Protein AF-A0AAP2Q9M2-F1 (afdb_monomer)

pLDDT: mean 82.23, std 18.68, range [31.34, 98.12]

InterPro domains:
  IPR027791 Galactosyltransferase, C-terminal [PF02709] (14-61)
  IPR029044 Nucleotide-diphospho-sugar transferases [G3DSA:3.90.550.10] (4-75)
  IPR029044 Nucleotide-diphospho-sugar transferases [SSF53448] (10-71)

Secondary structure (DSSP, 8-state):
---TT---S------S-----HHHHHHTT---TT--SSSSHHHHHHHHHHHTT------SS--PPPP-PPPSS--

Foldseek 3Di:
DDDPPPPPDDDDDQDDDDDDDPVVCVVLVHFDPVDDDDDPRSVVSVVSCVVVVHDDDDDPDDDDDDDDDDDPPPD

Sequence (75 aa):
MNSLYMVEGVIGAVGGAIFVQTNKYLQAGMENEDFYGWGLEDGERHYRWLSFGYRIYRSEGCLFHLSHPRDQNRM

Mean predicted aligned error: 7.7 Å

Solvent-accessible surface area (backbone atoms only — not comparable to full-atom values): 5540 Å² total; per-residue (Å²): 135,82,74,88,77,72,77,86,68,85,84,66,90,73,57,97,79,86,86,78,57,66,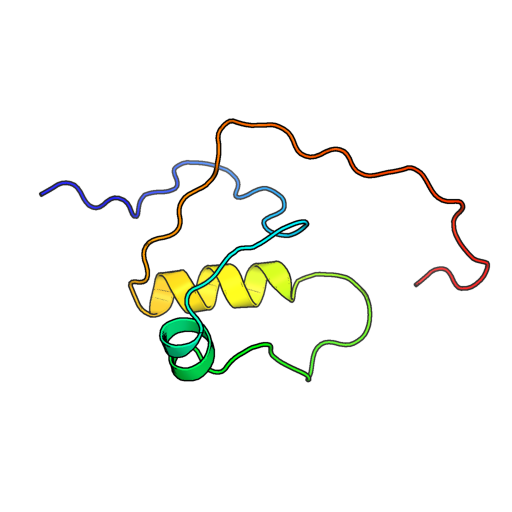71,58,40,58,74,70,59,60,76,75,80,85,67,80,85,84,78,61,59,48,51,51,52,51,53,53,39,50,73,70,69,52,89,83,85,80,76,90,70,88,80,84,81,80,90,73,83,83,64,92,70,88,118

Organism: Parabacteroides distasonis (NCBI:txid823)

Structure (mmCIF, N/CA/C/O backbone):
data_AF-A0AAP2Q9M2-F1
#
_entry.id   AF-A0AAP2Q9M2-F1
#
loop_
_atom_site.group_PDB
_atom_site.id
_atom_site.type_symbol
_atom_site.label_atom_id
_atom_site.label_alt_id
_atom_site.label_comp_id
_atom_site.label_asym_id
_atom_site.label_entity_id
_atom_site.label_seq_id
_atom_site.pdbx_PDB_ins_code
_atom_site.Cartn_x
_atom_site.Cartn_y
_atom_site.Cartn_z
_atom_site.occupancy
_atom_site.B_iso_or_equiv
_atom_site.auth_seq_id
_atom_site.auth_comp_id
_atom_site.auth_asym_id
_atom_site.auth_atom_id
_atom_site.pdbx_PDB_model_num
ATOM 1 N N . MET A 1 1 ? -27.782 5.031 9.241 1.00 36.94 1 MET A N 1
ATOM 2 C CA . MET A 1 1 ? -26.523 4.269 9.093 1.00 36.94 1 MET A CA 1
ATOM 3 C C . MET A 1 1 ? -25.933 4.680 7.753 1.00 36.94 1 MET A C 1
ATOM 5 O O . MET A 1 1 ? -26.389 4.189 6.731 1.00 36.94 1 MET A O 1
ATOM 9 N N . ASN A 1 2 ? -25.051 5.683 7.738 1.00 31.34 2 ASN A N 1
ATOM 10 C CA . ASN A 1 2 ? -24.471 6.175 6.487 1.00 31.34 2 ASN A CA 1
ATOM 11 C C . ASN A 1 2 ? -23.452 5.154 5.987 1.00 31.34 2 ASN A C 1
ATOM 13 O O . ASN A 1 2 ? -22.516 4.801 6.705 1.00 31.34 2 ASN A O 1
ATOM 17 N N . SER A 1 3 ? -23.676 4.654 4.776 1.00 35.19 3 SER A N 1
ATOM 18 C CA . SER A 1 3 ? -22.700 3.858 4.046 1.00 35.19 3 SER A CA 1
ATOM 19 C C . SER A 1 3 ? -21.445 4.712 3.841 1.00 35.19 3 SER A C 1
ATOM 21 O O . SER A 1 3 ? -21.480 5.696 3.111 1.00 35.19 3 SER A O 1
ATOM 23 N N . LEU A 1 4 ? -20.343 4.341 4.496 1.00 45.97 4 LEU A N 1
ATOM 24 C CA . LEU A 1 4 ? -19.001 4.927 4.331 1.00 45.97 4 LEU A CA 1
ATOM 25 C C . LEU A 1 4 ? -18.376 4.611 2.952 1.00 45.97 4 LEU A C 1
ATOM 27 O O . LEU A 1 4 ? -17.196 4.869 2.747 1.00 45.97 4 LEU A O 1
ATOM 31 N N . TYR A 1 5 ? -19.143 4.024 2.027 1.00 44.38 5 TYR A N 1
ATOM 32 C CA . TYR A 1 5 ? -18.650 3.455 0.769 1.00 44.38 5 TYR A CA 1
ATOM 33 C C . TYR A 1 5 ? -18.943 4.301 -0.473 1.00 44.38 5 TYR A C 1
ATOM 35 O O . TYR A 1 5 ? -18.721 3.835 -1.586 1.00 44.38 5 TYR A O 1
ATOM 43 N N . MET A 1 6 ? -19.397 5.544 -0.317 1.00 40.47 6 MET A N 1
ATOM 44 C CA . MET A 1 6 ? -19.388 6.490 -1.432 1.00 40.47 6 MET A CA 1
ATO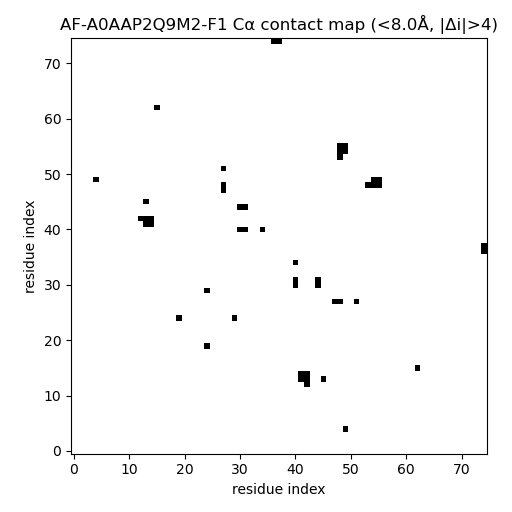M 45 C C . MET A 1 6 ? -18.038 7.205 -1.437 1.00 40.47 6 MET A C 1
ATOM 47 O O . MET A 1 6 ? -17.862 8.210 -0.751 1.00 40.47 6 MET A O 1
ATOM 51 N N . VAL A 1 7 ? -17.067 6.685 -2.191 1.00 49.53 7 VAL A N 1
ATOM 52 C CA . VAL A 1 7 ? -15.963 7.536 -2.645 1.00 49.53 7 VAL A CA 1
ATOM 53 C C . VAL A 1 7 ? -16.529 8.379 -3.786 1.00 49.53 7 VAL A C 1
ATOM 55 O O . VAL A 1 7 ? -16.501 7.975 -4.944 1.00 49.53 7 VAL A O 1
ATOM 58 N N . GLU A 1 8 ? -17.130 9.522 -3.455 1.00 41.25 8 GLU A N 1
ATOM 59 C CA . GLU A 1 8 ? -17.405 10.553 -4.455 1.00 41.25 8 GLU A CA 1
ATOM 60 C C . GLU A 1 8 ? -16.064 11.170 -4.880 1.00 41.25 8 GLU A C 1
ATOM 62 O O . GLU A 1 8 ? -15.423 11.880 -4.107 1.00 41.25 8 GLU A O 1
ATOM 67 N N . GLY A 1 9 ? -15.608 10.859 -6.098 1.00 53.06 9 GLY A N 1
ATOM 68 C CA . GLY A 1 9 ? -14.401 11.442 -6.690 1.00 53.06 9 GLY A CA 1
ATOM 69 C C . GLY A 1 9 ? -13.534 10.450 -7.467 1.00 53.06 9 GLY A C 1
ATOM 70 O O . GLY A 1 9 ? -13.761 9.242 -7.458 1.00 53.06 9 GLY A O 1
ATOM 71 N N . VAL A 1 10 ? -12.517 10.974 -8.156 1.00 50.81 10 VAL A N 1
ATOM 72 C CA . VAL A 1 10 ? -11.476 10.156 -8.795 1.00 50.81 10 VAL A CA 1
ATOM 73 C C . VAL A 1 10 ? -10.662 9.475 -7.697 1.00 50.81 10 VAL A C 1
ATOM 75 O O . VAL A 1 10 ? -10.029 10.145 -6.880 1.00 50.81 10 VAL A O 1
ATOM 78 N N . ILE A 1 11 ? -10.656 8.143 -7.683 1.00 62.31 11 ILE A N 1
ATOM 79 C CA . ILE A 1 11 ? -9.768 7.372 -6.813 1.00 62.31 11 ILE A CA 1
ATOM 80 C C . ILE A 1 11 ? -8.347 7.553 -7.364 1.00 62.31 11 ILE A C 1
ATOM 82 O O . ILE A 1 11 ? -8.015 7.040 -8.430 1.00 62.31 11 ILE A O 1
ATOM 86 N N . GLY A 1 12 ? -7.534 8.361 -6.677 1.00 71.44 12 GLY A N 1
ATOM 87 C CA . GLY A 1 12 ? -6.114 8.532 -6.994 1.00 71.44 12 GLY A CA 1
ATOM 88 C C . GLY A 1 12 ? -5.301 7.266 -6.702 1.00 71.44 12 GLY A C 1
ATOM 89 O O . GLY A 1 12 ? -5.853 6.221 -6.371 1.00 71.44 12 GLY A O 1
ATOM 90 N N . ALA A 1 13 ? -3.971 7.348 -6.776 1.00 82.94 13 ALA A N 1
ATOM 91 C CA . ALA A 1 13 ? -3.106 6.223 -6.420 1.00 82.94 13 ALA A CA 1
ATOM 92 C C . ALA A 1 13 ? -3.401 5.712 -4.989 1.00 82.94 13 ALA A C 1
ATOM 94 O O . ALA A 1 13 ? -3.390 6.469 -4.009 1.00 82.94 13 ALA A O 1
ATOM 95 N N . VAL A 1 14 ? -3.682 4.411 -4.876 1.00 89.94 14 VAL A N 1
ATOM 96 C CA . VAL A 1 14 ? -4.021 3.727 -3.612 1.00 89.94 14 VAL A CA 1
ATOM 97 C C . VAL A 1 14 ? -2.867 2.899 -3.039 1.00 89.94 14 VAL A C 1
ATOM 99 O O . VAL A 1 14 ? -3.037 2.254 -2.007 1.00 89.94 14 VAL A O 1
ATOM 102 N N . GLY A 1 15 ? -1.711 2.956 -3.698 1.00 88.44 15 GLY A N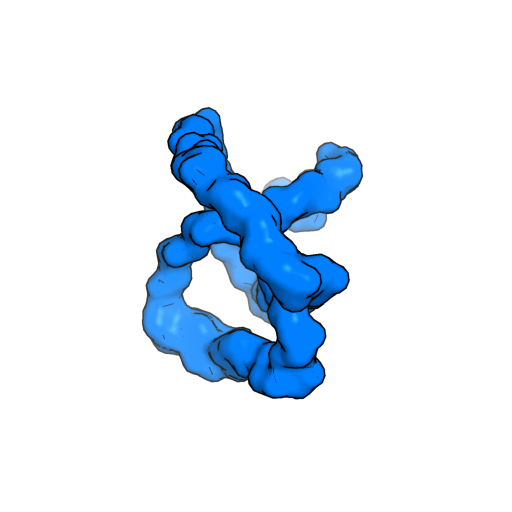 1
ATOM 103 C CA . GLY A 1 15 ? -0.469 2.300 -3.311 1.00 88.44 15 GLY A CA 1
ATOM 104 C C . GLY A 1 15 ? 0.391 3.060 -2.307 1.00 88.44 15 GLY A C 1
ATOM 105 O O . GLY A 1 15 ? -0.058 3.990 -1.631 1.00 88.44 15 GLY A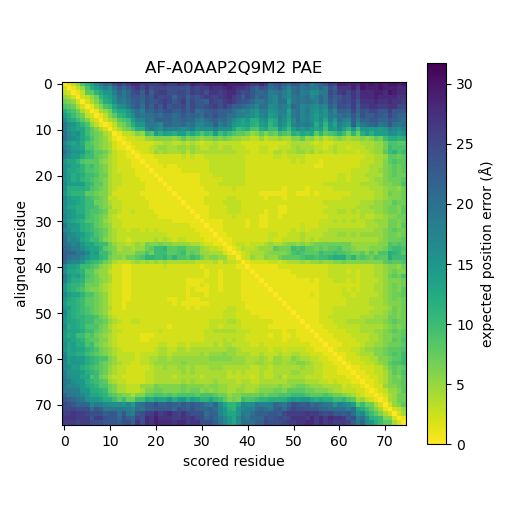 O 1
ATOM 106 N N . GLY A 1 16 ? 1.667 2.678 -2.248 1.00 89.50 16 GLY A N 1
ATOM 107 C CA . GLY A 1 16 ? 2.706 3.348 -1.461 1.00 89.50 16 GLY A CA 1
ATOM 108 C C . GLY A 1 16 ? 2.949 2.705 -0.097 1.00 89.50 16 GLY A C 1
ATOM 109 O O . GLY A 1 16 ? 3.960 2.039 0.093 1.00 89.50 16 GLY A O 1
ATOM 110 N N . ALA A 1 17 ? 2.047 2.910 0.865 1.00 91.94 17 ALA A N 1
ATOM 111 C CA . ALA A 1 17 ? 2.161 2.300 2.189 1.00 91.94 17 ALA A CA 1
ATOM 112 C C . ALA A 1 17 ? 0.798 1.829 2.695 1.00 91.94 17 ALA A C 1
ATOM 114 O O . ALA A 1 17 ? -0.161 2.602 2.746 1.00 91.94 17 ALA A O 1
ATOM 115 N N . ILE A 1 18 ? 0.732 0.564 3.110 1.00 93.31 18 ILE A N 1
ATOM 116 C CA . ILE A 1 18 ? -0.471 -0.050 3.667 1.00 93.31 18 ILE A CA 1
ATOM 117 C C . ILE A 1 18 ? -0.171 -0.717 5.007 1.00 93.31 18 ILE A C 1
ATOM 119 O O . ILE A 1 18 ? 0.906 -1.266 5.224 1.00 93.31 18 ILE A O 1
ATOM 123 N N . PHE A 1 19 ? -1.150 -0.690 5.909 1.00 95.00 19 PHE A N 1
ATOM 124 C CA . PHE A 1 19 ? -1.119 -1.457 7.148 1.00 95.00 19 PHE A CA 1
ATOM 125 C C . PHE A 1 19 ? -2.431 -2.215 7.293 1.00 95.00 19 PHE A C 1
ATOM 127 O O . PHE A 1 19 ? -3.514 -1.630 7.220 1.00 95.00 19 PHE A O 1
ATOM 134 N N . VAL A 1 20 ? -2.332 -3.528 7.473 1.00 95.31 20 VAL A N 1
ATOM 135 C CA . VAL A 1 20 ? -3.474 -4.435 7.399 1.00 95.31 20 VAL A CA 1
ATOM 136 C C . VAL A 1 20 ? -3.441 -5.468 8.514 1.00 95.31 20 VAL A C 1
ATOM 138 O O . VAL A 1 20 ? -2.384 -5.864 8.992 1.00 95.31 20 VAL A O 1
ATOM 141 N N . GLN A 1 21 ? -4.619 -5.935 8.927 1.00 97.06 21 GLN A N 1
ATOM 142 C CA . GLN A 1 21 ? -4.715 -7.055 9.862 1.00 97.06 21 GLN A CA 1
ATOM 143 C C . GLN A 1 21 ? -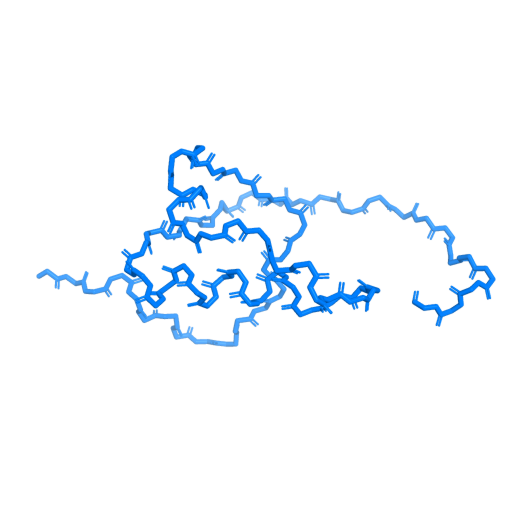4.400 -8.359 9.127 1.00 97.06 21 GLN A C 1
ATOM 145 O O . GLN A 1 21 ? -5.078 -8.677 8.149 1.00 97.06 21 GLN A O 1
ATOM 150 N N . THR A 1 22 ? -3.452 -9.144 9.6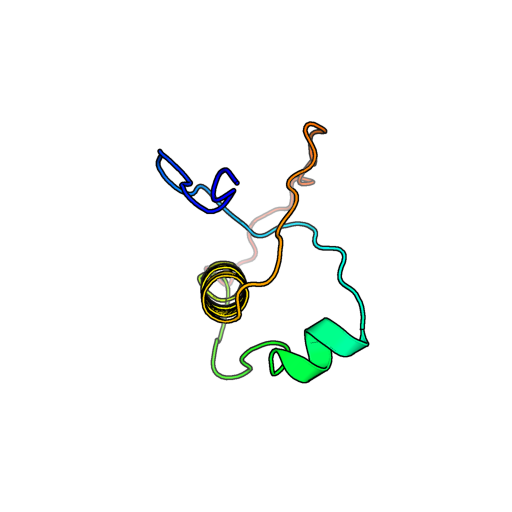42 1.00 97.56 22 THR A N 1
ATOM 151 C CA . THR A 1 22 ? -2.990 -10.398 9.022 1.00 97.56 22 THR A CA 1
ATOM 152 C C . THR A 1 22 ? -4.138 -11.331 8.644 1.00 97.56 22 THR A C 1
ATOM 154 O O . THR A 1 22 ? -4.226 -11.771 7.505 1.00 97.56 22 THR A O 1
ATOM 157 N N . ASN A 1 23 ? -5.082 -11.573 9.559 1.00 98.12 23 ASN A N 1
ATOM 158 C CA . ASN A 1 23 ? -6.203 -12.480 9.292 1.00 98.12 23 ASN A CA 1
ATOM 159 C C . ASN A 1 23 ? -7.109 -11.981 8.158 1.00 98.12 23 ASN A C 1
ATOM 161 O O . ASN A 1 23 ? -7.572 -12.784 7.356 1.00 98.12 23 ASN A O 1
ATOM 165 N N . LYS A 1 24 ? -7.337 -10.665 8.061 1.00 97.00 24 LYS A N 1
ATOM 166 C CA . LYS A 1 24 ? -8.132 -10.080 6.971 1.00 97.00 24 LYS A CA 1
ATOM 167 C C . LYS A 1 24 ? -7.390 -10.128 5.643 1.00 97.00 24 LYS A C 1
ATOM 169 O O . LYS A 1 24 ? -8.008 -10.373 4.621 1.00 97.00 24 LYS A O 1
ATOM 174 N N . TYR A 1 25 ? -6.075 -9.927 5.665 1.00 97.38 25 TYR A N 1
ATOM 175 C CA . TYR A 1 25 ? -5.235 -10.052 4.479 1.00 97.38 25 TYR A CA 1
ATOM 176 C C . TYR A 1 25 ? -5.256 -11.480 3.915 1.00 97.38 25 TYR A C 1
ATOM 178 O O . TYR A 1 25 ? -5.476 -11.668 2.720 1.00 97.38 25 TYR A O 1
ATOM 186 N N . LEU A 1 26 ? -5.145 -12.487 4.788 1.00 97.81 26 LEU A N 1
ATOM 187 C CA . LEU A 1 26 ? -5.274 -13.894 4.403 1.00 97.81 26 LEU A CA 1
ATOM 188 C C . LEU A 1 26 ? -6.678 -14.214 3.869 1.00 97.81 26 LEU A C 1
ATOM 190 O O . LEU A 1 26 ? -6.806 -14.820 2.812 1.00 97.81 26 LEU A O 1
ATOM 194 N N . GLN A 1 27 ? -7.735 -13.763 4.555 1.00 97.25 27 GLN A N 1
ATOM 195 C CA . GLN A 1 27 ? -9.124 -13.957 4.114 1.00 97.25 27 GLN A CA 1
ATOM 196 C C . GLN A 1 27 ? -9.444 -13.242 2.798 1.00 97.25 27 GLN A C 1
ATOM 198 O O . GLN A 1 27 ? -10.282 -13.720 2.039 1.00 97.25 27 GLN A O 1
ATOM 203 N N . ALA A 1 28 ? -8.774 -12.123 2.514 1.00 96.19 28 ALA A N 1
ATOM 204 C CA . ALA A 1 28 ? -8.920 -11.421 1.250 1.00 96.19 28 ALA A CA 1
ATOM 205 C C . ALA A 1 28 ? -8.319 -12.197 0.067 1.00 96.19 28 ALA A C 1
ATOM 207 O O . ALA A 1 28 ? -8.605 -11.847 -1.073 1.00 96.19 28 ALA A O 1
ATOM 208 N N . GLY A 1 29 ? -7.473 -13.202 0.311 1.00 96.56 29 GLY A N 1
ATOM 209 C CA . GLY A 1 29 ? -6.693 -13.866 -0.733 1.00 96.56 29 GLY A CA 1
ATOM 210 C C . GLY A 1 29 ? -5.360 -13.182 -1.044 1.00 96.56 29 GLY A C 1
ATOM 211 O O . GLY A 1 29 ? -4.849 -13.369 -2.136 1.00 96.56 29 GLY A O 1
ATOM 212 N N . MET A 1 30 ? -4.795 -12.410 -0.103 1.00 96.38 30 MET A N 1
ATOM 213 C CA . MET A 1 30 ? -3.440 -11.831 -0.193 1.00 96.38 30 MET A CA 1
ATOM 214 C C . MET A 1 30 ? -3.233 -10.911 -1.419 1.00 96.38 30 MET A C 1
ATOM 216 O O . MET A 1 30 ? -4.183 -10.230 -1.817 1.00 96.38 30 MET A O 1
ATOM 220 N N . GLU A 1 31 ? -2.016 -10.822 -1.966 1.00 94.81 31 GLU A N 1
ATOM 221 C CA . GLU A 1 31 ? -1.736 -10.179 -3.258 1.00 94.81 31 GLU A CA 1
ATOM 222 C C . GLU A 1 31 ? -1.999 -11.141 -4.421 1.00 94.81 31 GLU A C 1
ATOM 224 O O . GLU A 1 31 ? -1.836 -12.354 -4.286 1.00 94.81 31 GLU A O 1
ATOM 229 N N . ASN A 1 32 ? -2.373 -10.589 -5.574 1.00 94.31 32 ASN A N 1
ATOM 230 C CA . ASN A 1 32 ? -2.451 -11.351 -6.812 1.00 94.31 32 ASN A CA 1
ATOM 231 C C . ASN A 1 32 ? -1.063 -11.414 -7.478 1.00 94.31 32 ASN A C 1
ATOM 233 O O . ASN A 1 32 ? -0.568 -10.406 -7.977 1.00 94.31 32 ASN A O 1
ATOM 237 N N . GLU A 1 33 ? -0.455 -12.600 -7.500 1.00 93.25 33 GLU A N 1
ATOM 238 C CA . GLU A 1 33 ? 0.886 -12.837 -8.060 1.00 93.25 33 GLU A CA 1
ATOM 239 C C . GLU A 1 33 ? 0.922 -12.882 -9.602 1.00 93.25 33 GLU A C 1
ATOM 241 O O . GLU A 1 33 ? 2.003 -12.938 -10.184 1.00 93.25 33 GLU A O 1
ATOM 246 N N . ASP A 1 34 ? -0.232 -12.806 -10.279 1.00 93.31 34 ASP A N 1
ATOM 247 C CA . ASP A 1 34 ? -0.304 -12.742 -11.747 1.00 93.31 34 ASP A CA 1
ATOM 248 C C . ASP A 1 34 ? 0.110 -11.366 -12.307 1.00 93.31 34 ASP A C 1
ATOM 250 O O . ASP A 1 34 ? 0.377 -11.232 -13.506 1.00 93.31 34 ASP A O 1
ATOM 254 N N . PHE A 1 35 ? 0.161 -10.324 -11.466 1.00 90.81 35 PHE A N 1
ATOM 255 C CA . PHE A 1 35 ? 0.681 -9.019 -11.872 1.00 90.81 35 PHE A CA 1
ATOM 256 C C . PHE A 1 35 ? 2.203 -9.074 -12.022 1.00 90.81 35 PHE A C 1
ATOM 258 O O . PHE A 1 35 ? 2.930 -9.435 -11.099 1.00 90.81 35 PHE A O 1
ATOM 265 N N . TYR A 1 36 ? 2.691 -8.650 -13.187 1.00 86.75 36 TYR A N 1
ATOM 266 C CA . TYR A 1 36 ? 4.115 -8.522 -13.474 1.00 86.75 36 TYR A CA 1
ATOM 267 C C . TYR A 1 36 ? 4.477 -7.065 -13.767 1.00 86.75 36 TYR A C 1
ATOM 269 O O . TYR A 1 36 ? 3.861 -6.427 -14.622 1.00 86.75 36 TYR A O 1
ATOM 277 N N . GLY A 1 37 ? 5.518 -6.564 -13.101 1.00 83.69 37 GLY A N 1
ATOM 278 C CA . GLY A 1 37 ? 5.952 -5.172 -13.210 1.00 83.69 37 GLY A CA 1
ATOM 279 C C . GLY A 1 37 ? 5.213 -4.251 -12.239 1.00 83.69 37 GLY A C 1
ATOM 280 O O . GLY A 1 37 ? 4.746 -4.690 -11.191 1.00 83.69 37 GLY A O 1
ATOM 281 N N . TRP A 1 38 ? 5.152 -2.964 -12.578 1.00 77.88 38 TRP A N 1
ATOM 282 C CA . TRP A 1 38 ? 4.604 -1.926 -11.708 1.00 77.88 38 TRP A CA 1
ATOM 283 C C . TRP A 1 38 ? 3.203 -1.501 -12.153 1.00 77.88 38 TRP A C 1
ATOM 285 O O . TRP A 1 38 ? 3.016 -1.069 -13.293 1.00 77.88 38 TRP A O 1
ATOM 295 N N . GLY A 1 39 ? 2.241 -1.519 -11.229 1.00 77.06 39 GLY A N 1
ATOM 296 C CA . GLY A 1 39 ? 0.959 -0.844 -11.391 1.00 77.06 39 GLY A CA 1
ATOM 297 C C . GLY A 1 39 ? -0.261 -1.758 -11.521 1.00 77.06 39 GLY A C 1
ATOM 298 O O . GLY A 1 39 ? -0.217 -2.858 -12.064 1.00 77.06 39 GLY A O 1
ATOM 299 N N . LEU A 1 40 ? -1.390 -1.203 -11.065 1.00 86.62 40 LEU A N 1
ATOM 300 C CA . LEU A 1 40 ? -2.732 -1.794 -10.944 1.00 86.62 40 LEU A CA 1
ATOM 301 C C . LEU A 1 40 ? -2.920 -2.866 -9.862 1.00 86.62 40 LEU A C 1
ATOM 303 O O . LEU A 1 40 ? -4.061 -3.045 -9.439 1.00 86.62 40 LEU A O 1
ATOM 307 N N . GLU A 1 41 ? -1.866 -3.488 -9.346 1.00 93.56 41 GLU A N 1
ATOM 308 C CA . GLU A 1 41 ? -1.908 -4.449 -8.237 1.00 93.56 41 GLU A CA 1
ATOM 309 C C . GLU A 1 41 ? -2.491 -3.822 -6.961 1.00 93.56 41 GLU A C 1
ATOM 311 O O . GLU A 1 41 ? -3.415 -4.356 -6.344 1.00 93.56 41 GLU A O 1
ATOM 316 N N . ASP A 1 42 ? -2.056 -2.604 -6.626 1.00 93.38 42 ASP A N 1
ATOM 317 C CA . ASP A 1 42 ? -2.582 -1.871 -5.472 1.00 93.38 42 ASP A CA 1
ATOM 318 C C . ASP A 1 42 ? -4.067 -1.516 -5.657 1.00 93.38 42 ASP A C 1
ATOM 320 O O . ASP A 1 42 ? -4.846 -1.490 -4.696 1.00 93.38 42 ASP A O 1
ATOM 324 N N . GLY A 1 43 ? -4.457 -1.235 -6.905 1.00 92.00 43 GLY A N 1
ATOM 325 C CA . GLY A 1 43 ? -5.833 -0.953 -7.297 1.00 92.00 43 GLY A CA 1
ATOM 326 C C . GLY A 1 43 ? -6.715 -2.186 -7.158 1.00 92.00 43 GLY A C 1
ATOM 327 O O . GLY A 1 43 ? -7.769 -2.113 -6.528 1.00 92.00 43 GLY A O 1
ATOM 328 N N . GLU A 1 44 ? -6.265 -3.323 -7.688 1.00 94.38 44 GLU A N 1
ATOM 329 C CA . GLU A 1 44 ? -6.934 -4.616 -7.555 1.00 94.38 44 GLU A CA 1
ATOM 330 C C . GLU A 1 44 ? -7.203 -4.931 -6.083 1.00 94.38 44 GLU A C 1
ATOM 332 O O . GLU A 1 44 ? -8.364 -5.114 -5.701 1.00 94.38 44 GLU A O 1
ATOM 337 N N . ARG A 1 45 ? -6.169 -4.865 -5.233 1.00 94.38 45 ARG A N 1
ATOM 338 C CA . ARG A 1 45 ? -6.311 -5.085 -3.790 1.00 94.38 45 ARG A CA 1
ATOM 339 C C . ARG A 1 45 ? -7.349 -4.150 -3.180 1.00 94.38 45 ARG A C 1
ATOM 341 O O . ARG A 1 45 ? -8.219 -4.597 -2.433 1.00 94.38 45 ARG A O 1
ATOM 348 N N . HIS A 1 46 ? -7.293 -2.858 -3.500 1.00 92.88 46 HIS A N 1
ATOM 349 C CA . HIS A 1 46 ? -8.238 -1.870 -2.979 1.00 92.88 46 HIS A CA 1
ATOM 350 C C . HIS A 1 46 ? -9.693 -2.207 -3.343 1.00 92.88 46 HIS A C 1
ATOM 352 O O . HIS A 1 46 ? -10.553 -2.265 -2.460 1.00 92.88 46 HIS A O 1
ATOM 358 N N . TYR A 1 47 ? -9.974 -2.479 -4.619 1.00 91.88 47 TYR A N 1
ATOM 359 C CA . TYR A 1 47 ? -11.327 -2.793 -5.082 1.00 91.88 47 TYR A CA 1
ATOM 360 C C . TYR A 1 47 ? -11.830 -4.147 -4.575 1.00 91.88 47 TYR A C 1
ATOM 362 O O . TYR A 1 47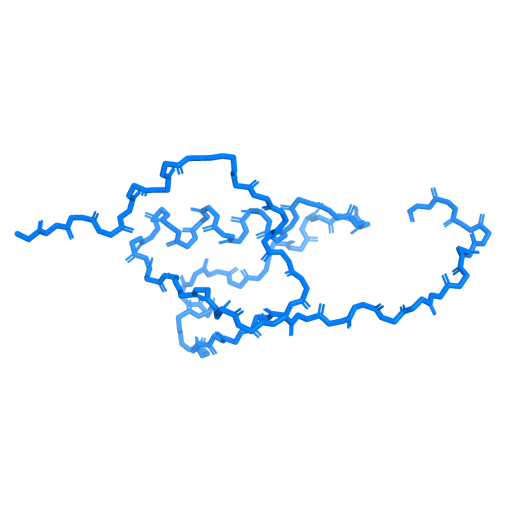 ? -13.004 -4.262 -4.208 1.00 91.88 47 TYR A O 1
ATOM 370 N N . ARG A 1 48 ? -10.966 -5.162 -4.484 1.00 95.31 48 ARG A N 1
ATOM 371 C CA . ARG A 1 48 ? -11.313 -6.460 -3.888 1.00 95.31 48 ARG A CA 1
ATOM 372 C C . ARG A 1 48 ? -11.713 -6.311 -2.424 1.00 95.31 48 ARG A C 1
ATOM 374 O O . ARG A 1 48 ? -12.728 -6.857 -1.998 1.00 95.31 48 ARG A O 1
ATOM 381 N N . TRP A 1 49 ? -10.981 -5.503 -1.663 1.00 94.94 49 TRP A N 1
ATOM 382 C CA . TRP A 1 49 ? -11.296 -5.240 -0.259 1.00 94.94 49 TRP A CA 1
ATOM 383 C C . TRP A 1 49 ? -12.624 -4.497 -0.086 1.00 94.94 49 TRP A C 1
ATOM 385 O O . TRP A 1 49 ? -13.411 -4.858 0.792 1.00 94.94 49 TRP A O 1
ATOM 395 N N . LEU A 1 50 ? -12.912 -3.509 -0.941 1.00 93.00 50 LEU A N 1
ATOM 396 C CA . LEU A 1 50 ? -14.226 -2.859 -0.982 1.00 93.00 50 LEU A CA 1
ATOM 397 C C . LEU A 1 50 ? -15.342 -3.860 -1.314 1.00 93.00 50 LEU A C 1
ATOM 399 O O . LEU A 1 50 ? -16.380 -3.855 -0.656 1.00 93.00 50 LEU A O 1
ATOM 403 N N . SER A 1 51 ? -15.105 -4.757 -2.275 1.00 93.50 51 SER A N 1
ATOM 404 C CA . SER A 1 51 ? -16.065 -5.792 -2.692 1.00 93.50 51 SER A CA 1
ATOM 405 C C . SER A 1 51 ? -16.367 -6.801 -1.578 1.00 93.50 51 SER A C 1
ATOM 407 O O . SER A 1 51 ? -17.488 -7.292 -1.475 1.00 93.50 51 SER A O 1
ATOM 409 N N . PHE A 1 52 ? -15.402 -7.068 -0.693 1.00 94.69 52 PHE A N 1
ATOM 410 C CA . PHE A 1 52 ? -15.586 -7.884 0.516 1.00 94.69 52 PHE A CA 1
ATOM 411 C C . PHE A 1 52 ? -16.181 -7.112 1.703 1.00 94.69 52 PHE A C 1
ATOM 413 O O . PHE A 1 52 ? -16.330 -7.662 2.796 1.00 94.69 52 PHE A O 1
ATOM 420 N N . GLY A 1 53 ? -16.528 -5.835 1.521 1.00 93.81 53 GLY A N 1
ATOM 421 C CA . GLY A 1 53 ? -17.096 -5.000 2.577 1.00 93.81 53 GLY A CA 1
ATOM 422 C C . GLY A 1 53 ? -16.089 -4.640 3.670 1.00 93.81 53 GLY A C 1
ATOM 423 O O . GLY A 1 53 ? -16.475 -4.281 4.785 1.00 93.81 53 GLY A O 1
ATOM 424 N N . TYR A 1 54 ? -14.785 -4.724 3.396 1.00 94.50 54 TYR A N 1
ATOM 425 C CA . TYR A 1 54 ? -13.777 -4.276 4.348 1.00 94.50 54 TYR A CA 1
ATOM 426 C C . TYR A 1 54 ? -13.767 -2.754 4.447 1.00 94.50 54 TYR A C 1
ATOM 428 O O . TYR A 1 54 ? -14.037 -2.028 3.495 1.00 94.50 54 TYR A O 1
ATOM 436 N N . ARG A 1 55 ? -13.484 -2.254 5.651 1.00 92.62 55 ARG A N 1
ATOM 437 C CA . ARG A 1 55 ? -13.340 -0.818 5.896 1.00 92.62 55 ARG A CA 1
ATOM 438 C C . ARG A 1 55 ? -11.917 -0.402 5.567 1.00 92.62 55 ARG A C 1
ATOM 440 O O . ARG A 1 55 ? -10.977 -0.990 6.100 1.00 92.62 55 ARG A O 1
ATOM 447 N N . ILE A 1 56 ? -11.786 0.631 4.746 1.00 92.12 56 ILE A N 1
ATOM 448 C CA . ILE A 1 56 ? -10.506 1.220 4.368 1.00 92.12 56 ILE A CA 1
ATOM 449 C C . ILE A 1 56 ? -10.438 2.616 4.980 1.00 92.12 56 ILE A C 1
ATOM 451 O O . ILE A 1 56 ? -11.343 3.426 4.799 1.00 92.12 56 ILE A O 1
ATOM 455 N N . TYR A 1 57 ? -9.369 2.878 5.724 1.00 91.69 57 TYR A N 1
ATOM 456 C CA . TYR A 1 57 ? -9.057 4.190 6.277 1.00 91.69 57 TYR A CA 1
ATOM 457 C C . TYR A 1 57 ? -7.874 4.780 5.509 1.00 91.69 57 TYR A C 1
ATOM 459 O O . TYR A 1 57 ? -6.886 4.083 5.279 1.00 91.69 57 TYR A O 1
ATOM 467 N N . ARG A 1 58 ? -7.964 6.059 5.132 1.00 89.06 58 ARG A N 1
ATOM 468 C CA . ARG A 1 58 ? -6.838 6.827 4.592 1.00 89.06 58 ARG A CA 1
ATOM 469 C C . ARG A 1 58 ? -6.428 7.861 5.628 1.00 89.06 58 ARG A C 1
ATOM 471 O O . ARG A 1 58 ? -7.262 8.642 6.072 1.00 89.06 58 ARG A O 1
ATOM 478 N N . SER A 1 59 ? -5.156 7.839 6.011 1.00 89.56 59 SER A N 1
ATOM 479 C CA . SER A 1 59 ? -4.598 8.862 6.894 1.00 89.56 59 SER A CA 1
ATOM 480 C C . SER A 1 59 ? -4.579 10.216 6.186 1.00 89.56 59 SER A C 1
ATOM 482 O O . SER A 1 59 ? -4.283 10.277 4.994 1.00 89.56 59 SER A O 1
ATOM 484 N N . GLU A 1 60 ? -4.847 11.293 6.923 1.00 88.69 60 GLU A N 1
ATOM 485 C CA . GLU A 1 60 ? -4.683 12.673 6.441 1.00 88.69 60 GLU A CA 1
ATOM 486 C C . GLU A 1 60 ? -3.202 13.082 6.332 1.00 88.69 60 GLU A C 1
ATOM 488 O O . GLU A 1 60 ? -2.867 14.072 5.684 1.00 88.69 60 GLU A O 1
ATOM 493 N N . GLY A 1 61 ? -2.302 12.322 6.968 1.00 89.38 61 GLY A N 1
ATOM 494 C CA . GLY A 1 61 ? -0.862 12.553 6.899 1.00 89.38 61 GLY A CA 1
ATOM 495 C C . GLY A 1 61 ? -0.294 12.321 5.497 1.00 89.38 61 GLY A C 1
ATOM 496 O O . GLY A 1 61 ? -0.774 11.478 4.739 1.00 89.38 61 GLY A O 1
ATOM 497 N N . CYS A 1 62 ? 0.772 13.049 5.163 1.00 89.62 62 CYS A N 1
ATOM 498 C CA . CYS A 1 62 ? 1.478 12.863 3.900 1.00 89.62 62 CYS A CA 1
ATOM 499 C C . CYS A 1 62 ? 2.481 11.698 3.964 1.00 89.62 62 CYS A C 1
ATOM 501 O O . CYS A 1 62 ? 3.044 11.385 5.014 1.00 89.62 62 CYS A O 1
ATOM 503 N N . LEU A 1 63 ? 2.716 11.078 2.807 1.00 88.19 63 LEU A N 1
ATOM 504 C CA . LEU A 1 63 ? 3.803 10.132 2.570 1.00 88.19 63 LEU A CA 1
ATOM 505 C C . LEU A 1 63 ? 4.788 10.777 1.598 1.00 88.19 63 LEU A C 1
ATOM 507 O O . LEU A 1 63 ? 4.381 11.348 0.586 1.00 88.19 63 LEU A O 1
ATOM 511 N N . PHE A 1 64 ? 6.080 10.671 1.894 1.00 91.06 64 PHE A N 1
ATOM 512 C CA . PHE A 1 64 ? 7.134 11.172 1.021 1.00 91.06 64 PHE A CA 1
ATOM 513 C C . PHE A 1 64 ? 7.744 10.013 0.245 1.00 91.06 64 PHE A C 1
ATOM 515 O O . PHE A 1 64 ? 8.277 9.075 0.835 1.00 91.06 64 PHE A O 1
ATOM 522 N N . HIS A 1 65 ? 7.688 10.093 -1.081 1.00 89.94 65 HIS A N 1
ATOM 523 C CA . HIS A 1 65 ? 8.445 9.202 -1.946 1.00 89.94 65 HIS A CA 1
ATOM 524 C C . HIS A 1 65 ? 9.855 9.766 -2.126 1.00 89.94 65 HIS A C 1
ATOM 526 O O . HIS A 1 65 ? 10.019 10.907 -2.564 1.00 89.94 65 HIS A O 1
ATOM 532 N N . LEU A 1 66 ? 10.872 8.982 -1.775 1.00 92.25 66 LEU A N 1
ATOM 533 C CA . LEU A 1 66 ? 12.259 9.384 -1.979 1.00 92.25 66 LEU A CA 1
ATOM 534 C C . LEU A 1 66 ? 12.619 9.250 -3.459 1.00 92.25 66 LEU A C 1
ATOM 536 O O . LEU A 1 66 ? 12.397 8.209 -4.074 1.00 92.25 66 LEU A O 1
ATOM 540 N N . SER A 1 67 ? 13.181 10.309 -4.034 1.00 90.94 67 SER A N 1
ATOM 541 C CA . SER A 1 67 ? 13.613 10.300 -5.429 1.00 90.94 67 SER A CA 1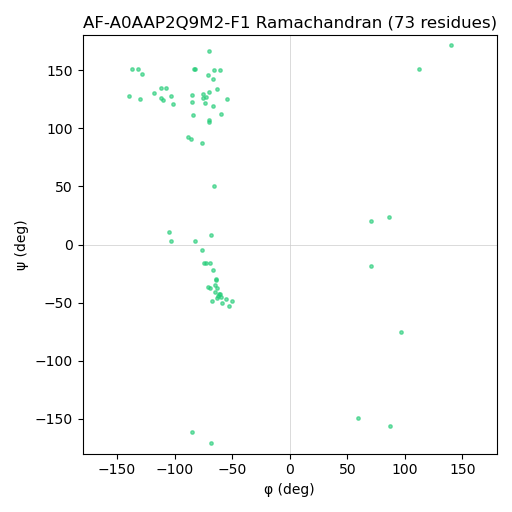
ATOM 542 C C . SER A 1 67 ? 14.725 9.279 -5.653 1.00 90.94 67 SER A C 1
ATOM 544 O O . SER A 1 67 ? 15.721 9.264 -4.931 1.00 90.94 67 SER A O 1
ATOM 546 N N . HIS A 1 68 ? 14.592 8.488 -6.710 1.00 84.75 68 HIS A N 1
ATOM 547 C CA . HIS A 1 68 ? 15.638 7.608 -7.214 1.00 84.75 68 HIS A CA 1
ATOM 548 C C . HIS A 1 68 ? 15.777 7.802 -8.733 1.00 84.75 68 HIS A C 1
ATOM 550 O O . HIS A 1 68 ? 14.809 8.193 -9.396 1.00 84.75 68 HIS A O 1
ATOM 556 N N . PRO A 1 69 ? 16.972 7.587 -9.312 1.00 87.12 69 PRO A N 1
ATOM 557 C CA . PRO A 1 69 ? 17.127 7.594 -10.761 1.00 87.12 69 PRO A CA 1
ATOM 558 C C . PRO A 1 69 ? 16.258 6.494 -11.382 1.00 87.12 69 PRO A C 1
ATOM 560 O O . PRO A 1 69 ? 16.017 5.454 -10.766 1.00 87.12 69 PRO A O 1
ATOM 563 N N . ARG A 1 70 ? 15.798 6.721 -12.615 1.00 79.31 70 ARG A N 1
ATOM 564 C CA . ARG A 1 70 ? 15.249 5.633 -13.429 1.00 79.31 70 ARG A CA 1
ATOM 565 C C . ARG A 1 70 ? 16.402 4.722 -13.829 1.00 79.31 70 ARG A C 1
ATOM 567 O O . ARG A 1 70 ? 17.439 5.214 -14.281 1.00 79.31 70 ARG A O 1
ATOM 574 N N . ASP A 1 71 ? 16.238 3.426 -13.641 1.00 69.94 71 ASP A N 1
ATOM 575 C CA . ASP A 1 71 ? 17.160 2.428 -14.155 1.00 69.94 71 ASP A CA 1
ATOM 576 C C . ASP A 1 71 ? 17.065 2.335 -15.690 1.00 69.94 71 ASP A C 1
ATOM 578 O O . ASP A 1 71 ? 16.190 2.918 -16.339 1.00 69.94 71 ASP A O 1
ATOM 582 N N . GLN A 1 72 ? 18.038 1.662 -16.313 1.00 63.16 72 GLN A N 1
ATOM 583 C CA . GLN A 1 72 ? 18.081 1.510 -17.775 1.00 63.16 72 GLN A CA 1
ATOM 584 C C . GLN A 1 72 ? 16.925 0.654 -18.312 1.00 63.16 72 GLN A C 1
ATOM 586 O O . GLN A 1 72 ? 16.557 0.789 -19.483 1.00 63.16 72 GLN A O 1
ATOM 591 N N . ASN A 1 73 ? 16.332 -0.184 -17.462 1.00 59.16 73 ASN A N 1
ATOM 592 C CA . ASN A 1 73 ? 15.166 -0.981 -17.792 1.00 59.16 73 ASN A CA 1
ATOM 593 C C . ASN A 1 73 ? 13.925 -0.136 -17.542 1.00 59.16 73 ASN A C 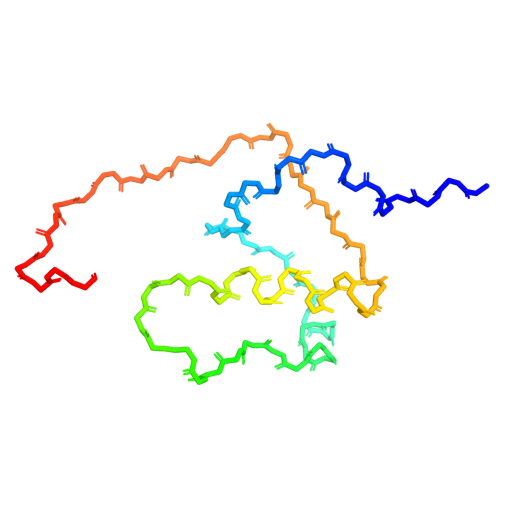1
ATOM 595 O O . ASN A 1 73 ? 13.394 -0.106 -16.447 1.00 59.16 73 ASN A O 1
ATOM 599 N N . ARG A 1 74 ? 13.484 0.570 -18.583 1.00 48.81 74 ARG A N 1
ATOM 600 C CA . ARG A 1 74 ? 12.266 1.393 -18.612 1.00 48.81 74 ARG A CA 1
ATOM 601 C C . ARG A 1 74 ? 10.973 0.561 -18.471 1.00 48.81 74 ARG A C 1
ATOM 603 O O . ARG A 1 74 ? 10.092 0.690 -19.321 1.00 48.81 74 ARG A O 1
ATOM 610 N N . MET A 1 75 ? 10.887 -0.315 -17.474 1.00 48.72 75 MET A N 1
ATOM 611 C CA . MET A 1 75 ? 9.642 -0.942 -17.033 1.00 48.72 75 MET A CA 1
ATOM 612 C C . MET A 1 75 ? 9.085 -0.163 -15.852 1.00 48.72 75 MET A C 1
ATOM 614 O O . MET A 1 75 ? 9.862 0.132 -14.921 1.00 48.72 75 MET A O 1
#

Radius of gyration: 14.85 Å; Cα contacts (8 Å, |Δi|>4): 25; chains: 1; bounding box: 45×27×28 Å